Protein AF-A0A966M3U8-F1 (afdb_monomer_lite)

Secondary structure (DSSP, 8-state):
-EEEE-TTS-EEEEEE--S--TTHHHHHHHHHHHH-TTSEEEEEE-GGG--HHHHHHHHHSSS-EEEEE-

Radius of gyration: 11.17 Å; chains: 1; bounding box: 26×25×27 Å

Structure (mmCIF, N/CA/C/O backbone):
data_AF-A0A966M3U8-F1
#
_entry.id   AF-A0A966M3U8-F1
#
loop_
_atom_site.group_PDB
_atom_site.id
_atom_site.type_symbol
_atom_site.label_atom_id
_atom_site.label_alt_id
_atom_site.label_comp_id
_atom_site.label_asym_id
_atom_site.label_entity_id
_atom_site.label_seq_id
_atom_site.pdbx_PDB_ins_code
_atom_site.Cartn_x
_atom_site.Cartn_y
_atom_site.Cartn_z
_atom_site.occupancy
_atom_site.B_iso_or_equiv
_atom_site.auth_seq_id
_atom_site.auth_comp_id
_atom_site.auth_asym_id
_atom_site.auth_atom_id
_atom_site.pdbx_PDB_model_num
ATOM 1 N N . ALA A 1 1 ? 8.371 4.621 6.351 1.00 88.31 1 ALA A N 1
ATOM 2 C CA . ALA A 1 1 ? 6.901 4.726 6.336 1.00 88.31 1 ALA A CA 1
ATOM 3 C C . ALA A 1 1 ? 6.499 5.882 7.237 1.00 88.31 1 ALA A C 1
ATOM 5 O O . ALA A 1 1 ? 7.180 6.096 8.235 1.00 88.31 1 ALA A O 1
ATOM 6 N N . ALA A 1 2 ? 5.456 6.620 6.882 1.00 95.06 2 ALA A N 1
ATOM 7 C CA . ALA A 1 2 ? 4.916 7.721 7.676 1.00 95.06 2 ALA A CA 1
ATOM 8 C C . ALA A 1 2 ? 3.384 7.672 7.659 1.00 95.06 2 ALA A C 1
ATOM 10 O O . ALA A 1 2 ? 2.809 7.106 6.731 1.00 95.06 2 ALA A O 1
ATOM 11 N N . ILE A 1 3 ? 2.748 8.268 8.667 1.00 95.94 3 ILE A N 1
ATOM 12 C CA . ILE A 1 3 ? 1.303 8.521 8.676 1.00 95.94 3 ILE A CA 1
ATOM 13 C C . ILE A 1 3 ? 1.076 9.912 8.077 1.00 95.94 3 ILE A C 1
ATOM 15 O O . ILE A 1 3 ? 1.787 10.858 8.418 1.00 95.94 3 ILE A O 1
ATOM 19 N N . ALA A 1 4 ? 0.111 10.024 7.175 1.00 94.25 4 ALA A N 1
ATOM 20 C CA . ALA A 1 4 ? -0.332 11.259 6.554 1.00 94.25 4 ALA A CA 1
ATOM 21 C C . ALA A 1 4 ? -1.841 11.413 6.743 1.00 94.25 4 ALA A C 1
ATOM 23 O O . ALA A 1 4 ? -2.574 10.426 6.741 1.00 94.25 4 ALA A O 1
ATOM 24 N N . GLN A 1 5 ? -2.298 12.655 6.863 1.00 95.94 5 GLN A N 1
ATOM 25 C CA . GLN A 1 5 ? -3.715 12.979 6.813 1.00 95.94 5 GLN A CA 1
ATOM 26 C C . GLN A 1 5 ? -4.062 13.450 5.400 1.00 95.94 5 GLN A C 1
ATOM 28 O O . GLN A 1 5 ? -3.416 14.347 4.853 1.00 95.94 5 GLN A O 1
ATOM 33 N N . MET A 1 6 ? -5.059 12.814 4.802 1.00 91.50 6 MET A N 1
ATOM 34 C CA . MET A 1 6 ? -5.599 13.158 3.497 1.00 91.50 6 MET A CA 1
ATOM 35 C C . MET A 1 6 ? -6.548 14.362 3.616 1.00 91.50 6 MET A C 1
ATOM 37 O O . MET A 1 6 ? -7.063 14.672 4.690 1.00 91.50 6 MET A O 1
ATOM 41 N N . ILE A 1 7 ? -6.785 15.062 2.502 1.00 90.19 7 ILE A N 1
ATOM 42 C CA . ILE A 1 7 ? -7.623 16.280 2.465 1.00 90.19 7 ILE A CA 1
ATOM 43 C C . ILE A 1 7 ? -9.095 15.973 2.803 1.00 90.19 7 ILE A C 1
ATOM 45 O O . ILE A 1 7 ? -9.797 16.826 3.337 1.00 90.19 7 ILE A O 1
ATOM 49 N N . ASP A 1 8 ? -9.552 14.756 2.508 1.00 91.06 8 ASP A N 1
ATOM 50 C CA . ASP A 1 8 ? -10.881 14.236 2.858 1.00 91.06 8 ASP A CA 1
ATOM 51 C C . ASP A 1 8 ? -11.003 13.831 4.342 1.00 91.06 8 ASP A C 1
ATOM 53 O O . ASP A 1 8 ? -12.098 13.508 4.798 1.00 91.06 8 ASP A O 1
ATOM 57 N N . GLY A 1 9 ? -9.910 13.914 5.108 1.00 89.75 9 GLY A N 1
ATOM 58 C CA . GLY A 1 9 ? -9.848 13.580 6.529 1.00 89.75 9 GLY A CA 1
ATOM 59 C C . GLY A 1 9 ? -9.372 12.157 6.820 1.00 89.75 9 GLY A C 1
ATOM 60 O O . GLY A 1 9 ? -9.089 11.864 7.983 1.00 89.75 9 GLY A O 1
ATOM 61 N N . ASP A 1 10 ? -9.227 11.304 5.801 1.00 92.69 10 ASP A N 1
ATOM 62 C CA . ASP A 1 10 ? -8.758 9.928 5.974 1.00 92.69 10 ASP A CA 1
ATOM 63 C C . ASP A 1 10 ? -7.270 9.880 6.341 1.00 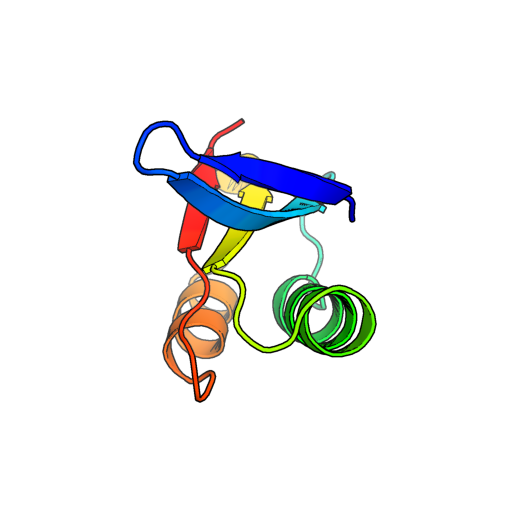92.69 10 ASP A C 1
ATOM 65 O O . ASP A 1 10 ? -6.461 10.688 5.883 1.00 92.69 10 ASP A O 1
ATOM 69 N N . GLU A 1 11 ? -6.864 8.884 7.124 1.00 96.81 11 GLU A N 1
ATOM 70 C CA . GLU A 1 11 ? -5.444 8.609 7.337 1.00 96.81 11 GLU A CA 1
ATOM 71 C C . GLU A 1 11 ? -4.880 7.711 6.231 1.00 96.81 11 GLU A C 1
ATOM 73 O O . GLU A 1 11 ? -5.520 6.771 5.746 1.00 96.81 11 GLU A O 1
ATOM 78 N N . ALA A 1 12 ? -3.633 7.980 5.856 1.00 97.44 12 ALA A N 1
ATOM 79 C CA . ALA A 1 12 ? -2.864 7.174 4.929 1.00 97.44 12 ALA A CA 1
ATOM 80 C C . ALA A 1 12 ? -1.504 6.814 5.528 1.00 97.44 12 ALA A C 1
ATOM 82 O O . ALA A 1 12 ? -0.797 7.658 6.072 1.00 97.44 12 ALA A O 1
ATOM 83 N N . VAL A 1 13 ? -1.095 5.563 5.360 1.00 98.31 13 VAL A N 1
ATOM 84 C CA . VAL A 1 13 ? 0.291 5.150 5.546 1.00 98.31 13 VAL A CA 1
ATOM 85 C C . VAL A 1 13 ? 1.005 5.267 4.208 1.00 98.31 13 VAL A C 1
ATOM 87 O O . VAL A 1 13 ? 0.583 4.695 3.202 1.00 98.31 13 VAL A O 1
ATOM 90 N N . VAL A 1 14 ? 2.100 6.023 4.203 1.00 97.88 14 VAL A N 1
ATOM 91 C CA . VAL A 1 14 ? 2.885 6.330 3.009 1.00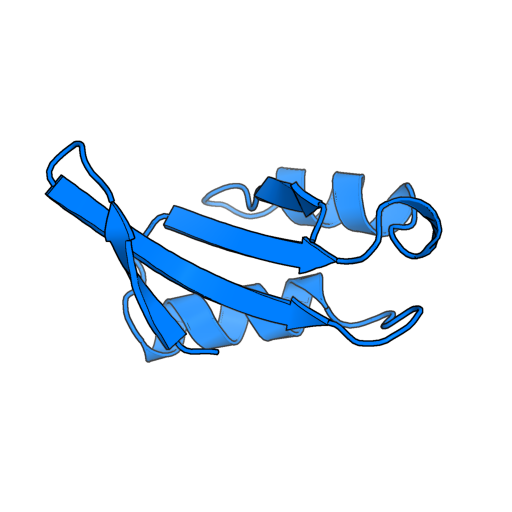 97.88 14 VAL A CA 1
ATOM 92 C C . VAL A 1 14 ? 4.264 5.687 3.113 1.00 97.88 14 VAL A C 1
ATOM 94 O O . VAL A 1 14 ? 4.992 5.871 4.096 1.00 97.88 14 VAL A O 1
ATOM 97 N N . VAL A 1 15 ? 4.648 4.937 2.083 1.00 97.75 15 VAL A N 1
ATOM 98 C CA . VAL A 1 15 ? 5.964 4.301 1.965 1.00 97.75 15 VAL A CA 1
ATOM 99 C C . VAL A 1 15 ? 6.671 4.821 0.726 1.00 97.75 15 VAL A C 1
ATOM 101 O O . VAL A 1 15 ? 6.178 4.653 -0.380 1.00 97.75 15 VAL A O 1
ATOM 104 N N . PHE A 1 16 ? 7.845 5.419 0.913 1.00 97.06 16 PHE A N 1
ATOM 105 C CA . PHE A 1 16 ? 8.698 5.868 -0.182 1.00 97.06 16 PHE A CA 1
ATOM 106 C C . PHE A 1 16 ? 9.693 4.777 -0.549 1.00 97.06 16 PHE A C 1
ATOM 108 O O . PHE A 1 16 ? 10.339 4.193 0.323 1.00 97.06 16 PHE A O 1
ATOM 115 N N . THR A 1 17 ? 9.821 4.528 -1.844 1.00 95.62 17 THR A N 1
ATOM 116 C CA . THR A 1 17 ? 10.746 3.546 -2.402 1.00 95.62 17 THR A CA 1
ATOM 117 C C . THR A 1 17 ? 11.818 4.251 -3.224 1.00 95.62 17 THR A C 1
ATOM 119 O O . THR A 1 17 ? 11.548 5.236 -3.911 1.00 95.62 17 THR A O 1
ATOM 122 N N . ALA A 1 18 ? 13.051 3.753 -3.145 1.00 93.50 18 ALA A N 1
ATOM 123 C CA . ALA A 1 18 ? 14.167 4.222 -3.956 1.00 93.50 18 ALA A CA 1
ATOM 124 C C . ALA A 1 18 ? 14.648 3.066 -4.842 1.00 93.50 18 ALA A C 1
ATOM 126 O O . ALA A 1 18 ? 15.113 2.047 -4.335 1.00 93.50 18 ALA A O 1
ATOM 127 N N . GLY A 1 19 ? 14.525 3.223 -6.162 1.00 93.81 19 GLY A N 1
ATOM 128 C CA . GLY A 1 19 ? 14.833 2.160 -7.122 1.00 93.81 19 GLY A CA 1
ATOM 129 C C . GLY A 1 19 ? 13.777 1.048 -7.173 1.00 93.81 19 GLY A C 1
ATOM 130 O O . GLY A 1 19 ? 12.652 1.211 -6.704 1.00 93.81 19 GLY A O 1
ATOM 131 N N . VAL A 1 20 ? 14.147 -0.083 -7.780 1.00 95.00 20 VAL A N 1
ATOM 132 C CA . VAL A 1 20 ? 13.308 -1.290 -7.842 1.00 95.00 20 VAL A CA 1
ATOM 133 C C . VAL A 1 20 ? 13.456 -2.071 -6.539 1.00 95.00 20 VAL A C 1
ATOM 135 O O . VAL A 1 20 ? 14.514 -2.631 -6.264 1.00 95.00 20 VAL A O 1
ATOM 138 N N . MET A 1 21 ? 12.383 -2.136 -5.756 1.00 94.75 21 MET A N 1
ATOM 139 C CA . MET A 1 21 ? 12.363 -2.800 -4.452 1.00 94.75 21 MET A CA 1
ATOM 140 C C . MET A 1 21 ? 11.361 -3.955 -4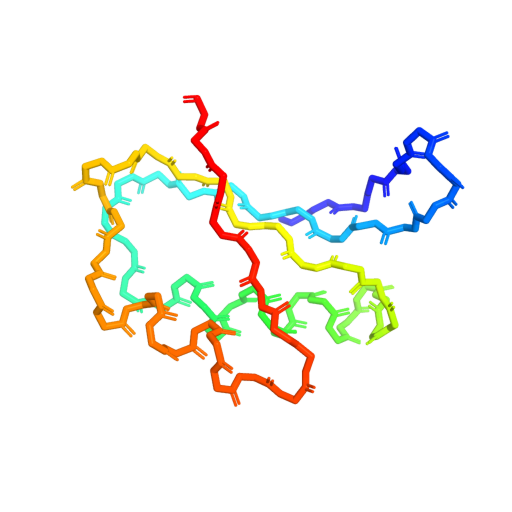.463 1.00 94.75 21 MET A C 1
ATOM 142 O O . MET A 1 21 ? 10.159 -3.736 -4.356 1.00 94.75 21 MET A O 1
ATOM 146 N N . VAL A 1 22 ? 11.843 -5.189 -4.623 1.00 93.19 22 VAL A N 1
ATOM 147 C CA . VAL A 1 22 ? 11.002 -6.382 -4.861 1.00 93.19 22 VAL A CA 1
ATOM 148 C C . VAL A 1 22 ? 9.976 -6.622 -3.743 1.00 93.19 22 VAL A C 1
ATOM 150 O O . VAL A 1 22 ? 8.869 -7.085 -4.007 1.00 93.19 22 VAL A O 1
ATOM 153 N N . ASP A 1 23 ? 10.307 -6.240 -2.515 1.00 96.00 23 ASP A N 1
ATOM 154 C CA . ASP A 1 23 ? 9.516 -6.402 -1.296 1.00 96.00 23 ASP A CA 1
ATOM 155 C C . ASP A 1 23 ? 8.724 -5.146 -0.885 1.00 96.00 23 ASP A C 1
ATOM 157 O O . ASP A 1 23 ? 8.139 -5.118 0.197 1.00 96.00 23 ASP A O 1
ATOM 161 N N . ALA A 1 24 ? 8.617 -4.129 -1.751 1.00 97.06 24 ALA A N 1
ATOM 162 C CA . ALA A 1 24 ? 7.909 -2.886 -1.427 1.00 97.06 24 ALA A CA 1
ATOM 163 C C . ALA A 1 24 ? 6.465 -3.109 -0.941 1.00 97.06 24 ALA A C 1
ATOM 165 O O . ALA A 1 24 ? 6.023 -2.462 0.004 1.00 97.06 24 ALA A O 1
ATOM 166 N N . VAL A 1 25 ? 5.729 -4.036 -1.566 1.00 98.19 25 VAL A N 1
ATOM 167 C CA . VAL A 1 25 ? 4.333 -4.336 -1.204 1.00 98.19 25 VAL A CA 1
ATOM 168 C C . VAL A 1 25 ? 4.215 -5.019 0.165 1.00 98.19 25 VAL A C 1
ATOM 170 O O . VAL A 1 25 ? 3.490 -4.480 1.002 1.00 98.19 25 VAL A O 1
ATOM 173 N N . PRO A 1 26 ? 4.889 -6.156 0.447 1.00 97.81 26 PRO A N 1
ATOM 174 C CA . PRO A 1 26 ? 4.808 -6.775 1.771 1.00 97.81 26 PRO A CA 1
ATOM 175 C C . PRO A 1 26 ? 5.349 -5.862 2.876 1.00 97.81 26 PRO A C 1
ATOM 177 O O . PRO A 1 26 ? 4.737 -5.785 3.938 1.00 97.81 26 PRO A O 1
ATOM 180 N N . PHE A 1 27 ? 6.422 -5.105 2.618 1.00 97.94 27 PHE A N 1
ATOM 181 C CA . PHE A 1 27 ? 6.920 -4.110 3.568 1.00 97.94 27 PHE A CA 1
ATOM 182 C C . PHE A 1 27 ? 5.874 -3.027 3.864 1.00 97.94 27 PHE A C 1
ATOM 184 O O . PHE A 1 27 ? 5.661 -2.661 5.019 1.00 97.94 27 PHE A O 1
ATOM 191 N N . ALA A 1 28 ? 5.204 -2.507 2.833 1.00 98.12 28 ALA A N 1
ATOM 192 C CA . ALA A 1 28 ? 4.192 -1.471 2.996 1.00 98.12 28 ALA A CA 1
ATOM 193 C C . ALA A 1 28 ? 2.937 -1.978 3.718 1.00 98.12 28 ALA A C 1
ATOM 195 O O . ALA A 1 28 ? 2.391 -1.259 4.554 1.00 98.12 28 ALA A O 1
ATOM 196 N N . ALA A 1 29 ? 2.510 -3.211 3.440 1.00 98.31 29 ALA A N 1
ATOM 197 C CA . ALA A 1 29 ? 1.401 -3.847 4.144 1.00 98.31 29 ALA A CA 1
ATOM 198 C C . ALA A 1 29 ? 1.710 -4.010 5.641 1.00 98.31 29 ALA A C 1
ATOM 200 O O . ALA A 1 29 ? 0.927 -3.562 6.473 1.00 98.31 29 ALA A O 1
ATOM 201 N N . ASP A 1 30 ? 2.888 -4.542 5.976 1.00 98.19 30 ASP A N 1
ATOM 202 C CA . ASP A 1 30 ? 3.345 -4.662 7.365 1.00 98.19 30 ASP A CA 1
ATOM 203 C C . ASP A 1 30 ? 3.454 -3.291 8.059 1.00 98.19 30 ASP A C 1
ATOM 205 O O . ASP A 1 30 ? 3.039 -3.119 9.206 1.00 98.19 30 ASP A O 1
ATOM 209 N N . ALA A 1 31 ? 3.960 -2.276 7.352 1.00 98.19 31 ALA A N 1
ATOM 210 C CA . ALA A 1 31 ? 4.022 -0.919 7.881 1.00 98.19 31 ALA A CA 1
ATOM 211 C C . ALA A 1 31 ? 2.628 -0.341 8.168 1.00 98.19 31 ALA A C 1
ATOM 213 O O . ALA A 1 31 ? 2.458 0.321 9.193 1.00 98.19 31 ALA A O 1
ATOM 214 N N . ARG A 1 32 ? 1.635 -0.591 7.302 1.00 98.38 32 ARG A N 1
ATOM 215 C CA . ARG A 1 32 ? 0.245 -0.196 7.562 1.00 98.38 32 ARG A CA 1
ATOM 216 C C . ARG A 1 32 ? -0.278 -0.884 8.812 1.00 98.38 32 ARG A C 1
ATOM 218 O O . ARG A 1 32 ? -0.756 -0.196 9.704 1.00 98.38 32 ARG A O 1
ATOM 225 N N . ASP A 1 33 ? -0.145 -2.201 8.902 1.00 97.81 33 ASP A N 1
ATOM 226 C CA . ASP A 1 33 ? -0.710 -2.975 10.009 1.00 97.81 33 ASP A CA 1
ATOM 227 C C . ASP A 1 33 ? -0.117 -2.556 11.368 1.00 97.81 33 ASP A C 1
ATOM 229 O O . ASP A 1 33 ? -0.829 -2.536 12.372 1.00 97.81 33 ASP A O 1
ATOM 233 N N . ARG A 1 34 ? 1.158 -2.136 11.398 1.00 97.94 34 ARG A N 1
ATOM 234 C CA . ARG A 1 34 ? 1.819 -1.606 12.605 1.00 97.94 34 ARG A CA 1
ATOM 235 C C . ARG A 1 34 ? 1.452 -0.164 12.958 1.00 97.94 34 ARG A C 1
ATOM 237 O O . ARG A 1 34 ? 1.476 0.177 14.138 1.00 97.94 34 ARG A O 1
ATOM 244 N N . LEU A 1 35 ? 1.198 0.694 11.969 1.00 97.25 35 LEU A N 1
ATOM 245 C CA . LEU A 1 35 ? 0.942 2.124 12.186 1.00 97.25 35 LEU A CA 1
ATOM 246 C C . LEU A 1 35 ? -0.552 2.426 12.336 1.00 97.25 35 LEU A C 1
ATOM 248 O O . LEU A 1 35 ? -0.953 3.067 13.302 1.00 97.25 35 LEU A O 1
ATOM 252 N N . ASN A 1 36 ? -1.360 1.966 11.382 1.00 96.38 36 ASN A N 1
ATOM 253 C CA . ASN A 1 36 ? -2.816 2.031 11.400 1.00 96.38 36 ASN A CA 1
ATOM 254 C C . ASN A 1 36 ? -3.384 1.034 10.372 1.00 96.38 36 ASN A C 1
ATOM 256 O O . ASN A 1 36 ? -3.406 1.309 9.171 1.00 96.38 36 ASN A O 1
ATOM 260 N N . ALA A 1 37 ? -3.897 -0.104 10.847 1.00 96.19 37 ALA A N 1
ATOM 261 C CA . ALA A 1 37 ? -4.433 -1.178 10.005 1.00 96.19 37 ALA A CA 1
ATOM 262 C C . ALA A 1 37 ?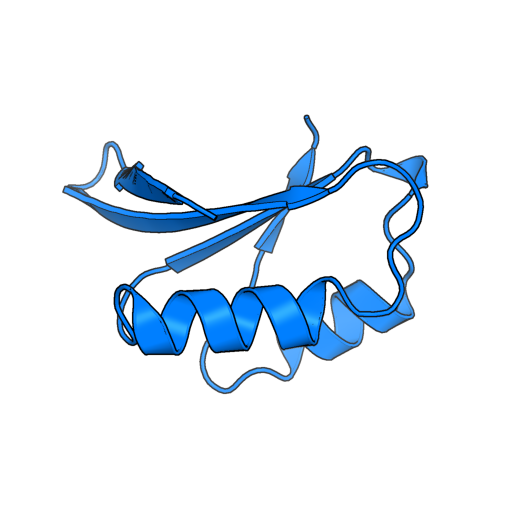 -5.670 -0.786 9.163 1.00 96.19 37 ALA A C 1
ATOM 264 O O . ALA A 1 37 ? -6.019 -1.494 8.217 1.00 96.19 37 ALA A O 1
ATOM 265 N N . GLY A 1 38 ? -6.351 0.312 9.507 1.00 95.50 38 GLY A N 1
ATOM 266 C CA . GLY A 1 38 ? -7.495 0.846 8.760 1.00 95.50 38 GLY A CA 1
ATOM 267 C C . GLY A 1 38 ? -7.143 1.980 7.796 1.00 95.50 38 GLY A C 1
ATOM 268 O O . GLY A 1 38 ? -8.018 2.437 7.065 1.00 95.50 38 GLY A O 1
ATOM 269 N N . ALA A 1 39 ? -5.895 2.454 7.796 1.00 97.12 39 ALA A N 1
ATOM 270 C CA . ALA A 1 39 ? -5.473 3.553 6.939 1.00 97.12 39 ALA A CA 1
ATOM 271 C C . ALA A 1 39 ? -5.314 3.115 5.478 1.00 97.12 39 ALA A C 1
ATOM 273 O O . ALA A 1 39 ? -4.944 1.979 5.162 1.00 97.12 39 ALA A O 1
ATOM 274 N N . ARG A 1 40 ? -5.498 4.066 4.562 1.00 97.06 40 ARG A N 1
ATOM 275 C CA . ARG A 1 40 ? -5.159 3.878 3.146 1.00 97.06 40 ARG A CA 1
ATOM 276 C C . ARG A 1 40 ? -3.663 3.599 3.009 1.00 97.06 40 ARG A C 1
ATOM 278 O O . ARG A 1 40 ? -2.860 4.139 3.762 1.00 97.06 40 ARG A O 1
ATOM 285 N N . LEU A 1 41 ? -3.264 2.791 2.028 1.00 98.31 41 LEU A N 1
ATOM 286 C CA . LEU A 1 41 ? -1.850 2.485 1.791 1.00 98.31 41 LEU A CA 1
ATOM 287 C C . LEU A 1 41 ? -1.369 3.081 0.470 1.00 98.31 41 LEU A C 1
ATOM 289 O O . LEU A 1 41 ? -1.838 2.687 -0.601 1.00 98.31 41 LEU A O 1
ATOM 293 N N . LEU A 1 42 ? -0.416 4.009 0.555 1.00 98.06 42 LEU A N 1
ATOM 294 C CA . LEU A 1 42 ? 0.219 4.655 -0.590 1.00 98.06 42 LEU A CA 1
ATOM 295 C C . LEU A 1 42 ? 1.687 4.233 -0.680 1.00 98.06 42 LEU A C 1
ATOM 297 O O . LEU A 1 42 ? 2.461 4.415 0.261 1.00 98.06 42 LEU A O 1
ATOM 301 N N . ILE A 1 43 ? 2.082 3.694 -1.830 1.00 98.19 43 ILE A N 1
ATOM 302 C CA . ILE A 1 43 ? 3.472 3.355 -2.133 1.00 98.19 43 ILE A CA 1
ATOM 303 C C . ILE A 1 43 ? 3.973 4.358 -3.166 1.00 98.19 43 ILE A C 1
ATOM 305 O O . ILE A 1 43 ? 3.558 4.340 -4.323 1.00 98.19 43 ILE A O 1
ATOM 309 N N . VAL A 1 44 ? 4.852 5.251 -2.731 1.00 97.88 44 VAL A N 1
ATOM 310 C CA . VAL A 1 44 ? 5.457 6.277 -3.571 1.00 97.88 44 VAL A CA 1
ATOM 311 C C . VAL A 1 44 ? 6.693 5.690 -4.245 1.00 97.88 44 VAL A C 1
ATOM 313 O O . VAL A 1 44 ? 7.629 5.234 -3.577 1.00 97.88 44 VAL A O 1
ATOM 316 N N . ALA A 1 45 ? 6.697 5.690 -5.572 1.00 96.69 45 ALA A N 1
ATOM 317 C CA . ALA A 1 45 ? 7.776 5.150 -6.389 1.00 96.69 45 ALA A CA 1
ATOM 318 C C . ALA A 1 45 ? 7.898 5.943 -7.691 1.00 96.69 45 ALA A C 1
ATOM 320 O O . ALA A 1 45 ? 6.899 6.426 -8.210 1.00 96.69 45 ALA A O 1
ATOM 321 N N . ASP A 1 46 ? 9.094 6.020 -8.275 1.00 96.19 46 ASP A N 1
ATOM 322 C CA . ASP A 1 46 ? 9.194 6.388 -9.693 1.00 96.19 46 ASP A CA 1
ATOM 323 C C . ASP A 1 46 ? 8.465 5.315 -10.515 1.00 96.19 46 ASP A C 1
ATOM 325 O O . ASP A 1 46 ? 8.709 4.116 -10.341 1.00 96.19 46 ASP A O 1
ATOM 329 N N . SER A 1 47 ? 7.576 5.744 -11.412 1.00 94.50 47 SER A N 1
ATOM 330 C CA . SER A 1 47 ? 6.746 4.861 -12.239 1.00 94.50 47 SER A CA 1
ATOM 331 C C . SER A 1 47 ? 7.563 3.803 -12.988 1.00 94.50 47 SER A C 1
ATOM 333 O O . SER A 1 47 ? 7.107 2.671 -13.147 1.00 94.50 47 SER A O 1
ATOM 335 N N . ARG A 1 48 ? 8.798 4.127 -13.398 1.00 95.12 48 ARG A N 1
ATOM 336 C CA . ARG A 1 48 ? 9.686 3.188 -14.107 1.00 95.12 48 ARG A CA 1
ATOM 337 C C . ARG A 1 48 ? 10.215 2.050 -13.222 1.00 95.12 48 ARG A C 1
ATOM 339 O O . ARG A 1 48 ? 10.717 1.057 -13.741 1.00 95.12 48 ARG A O 1
ATOM 346 N N . ASN A 1 49 ? 10.136 2.211 -11.902 1.00 95.56 49 ASN A N 1
ATOM 347 C CA . ASN A 1 49 ? 10.607 1.242 -10.916 1.00 95.56 49 ASN A CA 1
ATOM 348 C C . ASN A 1 49 ? 9.478 0.340 -10.387 1.00 95.56 49 ASN A C 1
ATOM 350 O O . ASN A 1 49 ? 9.748 -0.555 -9.586 1.00 95.56 49 ASN A O 1
ATOM 354 N N . VAL A 1 50 ? 8.230 0.564 -10.814 1.00 96.56 50 VAL A N 1
ATOM 355 C CA . VAL A 1 50 ? 7.071 -0.236 -10.406 1.00 96.56 50 VAL A CA 1
ATOM 356 C C . VAL A 1 50 ? 6.893 -1.410 -11.363 1.00 96.56 50 VAL A C 1
ATOM 358 O O . VAL A 1 50 ? 6.607 -1.241 -12.547 1.00 96.56 50 VAL A O 1
ATOM 361 N N . LEU A 1 51 ? 7.029 -2.628 -10.845 1.00 96.25 51 LEU A N 1
ATOM 362 C CA . LEU A 1 51 ? 6.868 -3.847 -11.627 1.00 96.25 51 LEU A CA 1
ATOM 363 C C . LEU A 1 51 ? 5.381 -4.229 -11.735 1.00 96.25 51 LEU A C 1
ATOM 365 O O . LEU A 1 51 ? 4.639 -4.115 -10.754 1.00 96.25 51 LEU A O 1
ATOM 369 N N . PRO A 1 52 ? 4.937 -4.812 -12.866 1.00 96.31 52 PRO A N 1
ATOM 370 C CA . PRO A 1 52 ? 3.563 -5.304 -13.006 1.00 96.31 52 PRO A CA 1
ATOM 371 C C . PRO A 1 52 ? 3.166 -6.324 -11.930 1.00 96.31 52 PRO A C 1
ATOM 373 O O . PRO A 1 52 ? 2.016 -6.379 -11.499 1.00 96.31 52 PRO A O 1
ATOM 376 N N . THR A 1 53 ? 4.117 -7.137 -11.465 1.00 96.69 53 THR A N 1
ATOM 377 C CA . THR A 1 53 ? 3.898 -8.093 -10.371 1.00 96.69 53 THR A CA 1
ATOM 378 C C . THR A 1 53 ? 3.591 -7.394 -9.051 1.00 96.69 53 THR A C 1
ATOM 380 O O . THR A 1 53 ? 2.726 -7.860 -8.317 1.00 96.69 53 THR A O 1
ATOM 383 N N . GLN A 1 54 ? 4.218 -6.253 -8.766 1.00 97.31 54 GLN A N 1
ATOM 384 C CA . GLN A 1 54 ? 3.939 -5.473 -7.561 1.00 97.31 54 GLN A CA 1
ATOM 385 C C . GLN A 1 54 ? 2.552 -4.836 -7.611 1.00 97.31 54 GLN A C 1
ATOM 387 O O . GLN A 1 54 ? 1.850 -4.849 -6.608 1.00 97.31 54 GLN A O 1
ATOM 392 N N . GLN A 1 55 ? 2.115 -4.350 -8.776 1.00 96.88 55 GLN A N 1
ATOM 393 C CA . GLN A 1 55 ? 0.746 -3.849 -8.945 1.00 96.88 55 GLN A CA 1
ATOM 394 C C . GLN A 1 55 ? -0.289 -4.951 -8.683 1.00 96.88 55 GLN A C 1
ATOM 396 O O . GLN A 1 55 ? -1.277 -4.723 -7.988 1.00 96.88 55 GLN A O 1
ATOM 401 N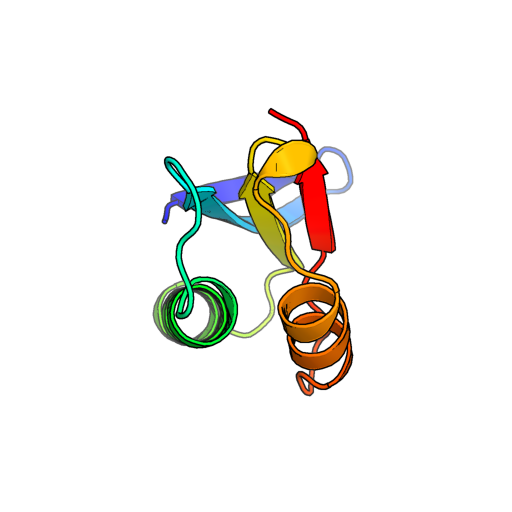 N . ARG A 1 56 ? -0.031 -6.172 -9.175 1.00 97.75 56 ARG A N 1
ATOM 402 C CA . ARG A 1 56 ? -0.884 -7.338 -8.894 1.00 97.75 56 ARG A CA 1
ATOM 403 C C . ARG A 1 56 ? -0.907 -7.674 -7.404 1.00 97.75 56 ARG A C 1
ATOM 405 O O . ARG A 1 56 ? -1.985 -7.843 -6.853 1.00 97.75 56 ARG A O 1
ATOM 412 N N . LEU A 1 57 ? 0.254 -7.719 -6.747 1.00 97.81 57 LEU A N 1
ATOM 413 C CA . LEU A 1 57 ? 0.336 -7.976 -5.305 1.00 97.81 57 LEU A CA 1
ATOM 414 C C . LEU A 1 57 ? -0.393 -6.901 -4.489 1.00 97.81 57 LEU A C 1
ATOM 416 O O . LEU A 1 57 ? -1.134 -7.237 -3.572 1.00 97.81 57 LEU A O 1
ATOM 420 N N . ALA A 1 58 ? -0.233 -5.624 -4.844 1.00 97.94 58 ALA A N 1
ATOM 421 C CA . ALA A 1 58 ? -0.905 -4.508 -4.183 1.00 97.94 58 ALA A CA 1
ATOM 422 C C . ALA A 1 58 ? -2.435 -4.608 -4.277 1.00 97.94 58 ALA A C 1
ATOM 424 O O . ALA A 1 58 ? -3.122 -4.317 -3.300 1.00 97.94 58 ALA A O 1
ATOM 425 N N . ALA A 1 59 ? -2.960 -5.065 -5.417 1.00 98.12 59 ALA A N 1
ATOM 426 C CA . ALA A 1 59 ? -4.389 -5.299 -5.618 1.00 98.12 59 ALA A CA 1
ATOM 427 C C . ALA A 1 59 ? -4.922 -6.548 -4.887 1.00 98.12 59 ALA A C 1
ATOM 429 O O . ALA A 1 59 ? -6.121 -6.640 -4.646 1.00 98.12 59 ALA A O 1
ATOM 430 N N . MET A 1 60 ? -4.053 -7.505 -4.542 1.00 97.94 60 MET A N 1
ATOM 431 C CA . MET A 1 60 ? -4.420 -8.741 -3.834 1.00 97.94 60 MET A CA 1
ATOM 432 C C . MET A 1 60 ? -4.469 -8.593 -2.307 1.00 97.94 60 MET A C 1
ATOM 434 O O . MET A 1 60 ? -4.917 -9.514 -1.625 1.00 97.94 60 MET A O 1
ATOM 438 N N . LEU A 1 61 ? -3.997 -7.474 -1.752 1.00 97.06 61 LEU A N 1
ATOM 439 C CA . LEU A 1 61 ? -4.126 -7.201 -0.322 1.00 97.06 61 LEU A CA 1
ATOM 440 C C . LEU A 1 61 ? -5.608 -7.096 0.068 1.00 97.06 61 LEU A C 1
ATOM 442 O O . LEU A 1 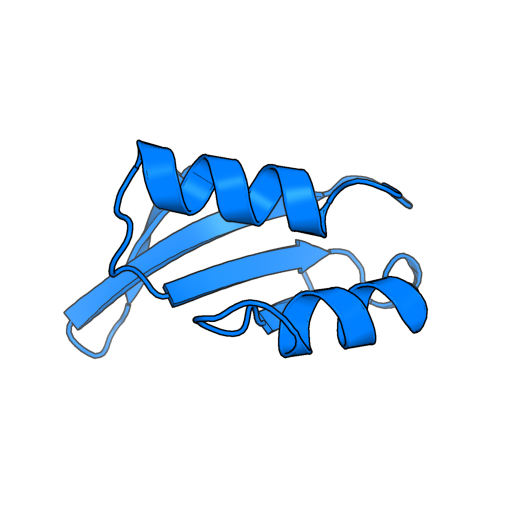61 ? -6.398 -6.519 -0.675 1.00 97.06 61 LEU A O 1
ATOM 446 N N . SER A 1 62 ? -5.971 -7.562 1.270 1.00 94.38 62 SER A N 1
ATOM 447 C CA . SER A 1 62 ? -7.348 -7.457 1.795 1.00 94.38 62 SER A CA 1
ATOM 448 C C . SER A 1 62 ? -7.898 -6.027 1.741 1.00 94.38 62 SER A C 1
ATOM 450 O O . SER A 1 62 ? -9.082 -5.817 1.506 1.00 94.38 62 SER A O 1
ATOM 452 N N . GLN A 1 63 ? -7.014 -5.047 1.936 1.00 95.75 63 GLN A N 1
ATOM 453 C CA . GLN A 1 63 ? -7.234 -3.644 1.607 1.00 95.75 63 GLN A CA 1
ATOM 454 C C . GLN A 1 63 ? -6.168 -3.234 0.576 1.00 95.75 63 GLN A C 1
ATOM 456 O O . GLN A 1 63 ? -4.983 -3.200 0.947 1.00 95.75 63 GLN A O 1
ATOM 461 N N . PRO A 1 64 ? -6.549 -2.955 -0.685 1.00 97.12 64 PRO A N 1
ATOM 462 C CA . PRO A 1 64 ? -5.602 -2.678 -1.760 1.00 97.12 64 PRO A CA 1
ATOM 463 C C . PRO A 1 64 ? -4.677 -1.489 -1.483 1.00 97.12 64 PRO A C 1
ATOM 465 O O . PRO A 1 64 ? -5.094 -0.472 -0.927 1.00 97.12 64 PRO A O 1
ATOM 468 N N . ALA A 1 65 ? -3.422 -1.599 -1.920 1.00 97.75 65 ALA A N 1
ATOM 469 C CA . ALA A 1 65 ? -2.475 -0.485 -1.921 1.00 97.75 65 ALA A CA 1
ATOM 470 C C . ALA A 1 65 ? -2.473 0.241 -3.271 1.00 97.75 65 ALA A C 1
ATOM 472 O O . ALA A 1 65 ? -2.687 -0.369 -4.319 1.00 97.75 65 ALA A O 1
ATOM 473 N N . THR A 1 66 ? -2.182 1.542 -3.255 1.00 97.62 66 THR A N 1
ATOM 474 C CA . THR A 1 66 ? -2.063 2.361 -4.470 1.00 97.62 66 THR A CA 1
ATOM 475 C C . THR A 1 66 ? -0.616 2.784 -4.682 1.00 97.62 66 THR A C 1
ATOM 477 O O . THR A 1 66 ? 0.002 3.359 -3.786 1.00 97.62 66 THR A O 1
ATOM 480 N N . PHE A 1 67 ? -0.082 2.533 -5.877 1.00 97.25 67 PHE A N 1
ATOM 481 C CA . PHE A 1 67 ? 1.175 3.142 -6.304 1.00 97.25 67 PHE A CA 1
ATOM 482 C C . PHE A 1 67 ? 0.922 4.570 -6.779 1.00 97.25 67 PHE A C 1
ATOM 484 O O . PHE A 1 67 ? 0.026 4.806 -7.588 1.00 97.25 67 PHE A O 1
ATOM 491 N N . VAL A 1 68 ? 1.726 5.509 -6.293 1.00 96.25 68 VAL A N 1
ATOM 492 C CA . VAL A 1 68 ? 1.702 6.913 -6.714 1.00 96.25 68 VAL A CA 1
ATOM 493 C C . VAL A 1 68 ? 3.096 7.320 -7.181 1.00 96.25 68 VAL A C 1
ATOM 495 O O . VAL A 1 68 ? 4.095 6.898 -6.596 1.00 96.25 68 VAL A O 1
ATOM 498 N N . SER A 1 69 ? 3.167 8.112 -8.252 1.00 91.25 69 SER A N 1
ATOM 499 C CA . SER A 1 69 ? 4.455 8.623 -8.725 1.00 91.25 69 SER A CA 1
ATOM 500 C C . SER A 1 69 ? 4.956 9.719 -7.791 1.00 91.25 69 SER A C 1
ATOM 502 O O . SER A 1 69 ? 4.181 10.611 -7.440 1.00 91.25 69 SER A O 1
ATOM 504 N N . ALA A 1 70 ? 6.233 9.638 -7.412 1.00 76.62 70 ALA A N 1
ATOM 505 C CA . ALA A 1 70 ? 6.981 10.808 -6.941 1.00 76.62 70 ALA A CA 1
ATOM 506 C C . ALA A 1 70 ? 7.228 11.796 -8.089 1.00 76.62 70 ALA A C 1
ATOM 508 O O . ALA A 1 70 ? 7.190 11.346 -9.264 1.00 76.62 70 ALA A O 1
#

Sequence (70 aa):
AAIAQMIDGDEAVVVFTAGVMVDAVPFAADARDRLNAGARLLIVADSRNVLPTQQRLAAMLSQPATFVSA

pLDDT: mean 95.86, std 3.23, range [76.62, 98.38]

Foldseek 3Di:
DDWDQDPVRFIEDEAEDDAQDPCQQVVQCVSCVVPPNPGATEYEDAPVNDDPVSQVSQCPPPHHHDYDYD